Protein AF-D4NT32-F1 (afdb_monomer_lite)

Structure (mmCIF, N/CA/C/O backbone):
data_AF-D4NT32-F1
#
_entry.id   AF-D4NT32-F1
#
loop_
_atom_site.group_PDB
_atom_site.id
_atom_site.type_symbol
_atom_site.label_atom_id
_atom_site.label_alt_id
_atom_site.label_comp_id
_atom_site.label_asym_id
_atom_site.label_entity_id
_atom_site.label_seq_id
_atom_site.pdbx_PDB_ins_code
_atom_site.Cartn_x
_atom_site.Cartn_y
_atom_site.Cartn_z
_atom_site.occupancy
_atom_site.B_iso_or_equiv
_atom_site.auth_seq_id
_atom_site.auth_comp_id
_atom_site.auth_asym_id
_atom_site.auth_atom_id
_atom_site.pdbx_PDB_model_num
ATOM 1 N N . ASP A 1 1 ? -54.324 1.320 33.131 1.00 46.31 1 ASP A N 1
ATOM 2 C CA . ASP A 1 1 ? -53.554 1.988 32.070 1.00 46.31 1 ASP A CA 1
ATOM 3 C C . ASP A 1 1 ? -52.082 1.643 32.262 1.00 46.31 1 ASP A C 1
ATOM 5 O O . ASP A 1 1 ? -51.586 1.788 33.375 1.00 46.31 1 ASP A O 1
ATOM 9 N N . ALA A 1 2 ? -51.448 1.004 31.279 1.00 47.81 2 ALA A N 1
ATOM 10 C CA . ALA A 1 2 ? -50.178 0.292 31.449 1.00 47.81 2 ALA A CA 1
ATOM 11 C C . ALA A 1 2 ? -48.988 1.178 31.053 1.00 47.81 2 ALA A C 1
ATOM 13 O O . ALA A 1 2 ? -48.860 1.580 29.899 1.00 47.81 2 ALA A O 1
ATOM 14 N N . ALA A 1 3 ? -48.094 1.463 32.005 1.00 62.66 3 ALA A N 1
ATOM 15 C CA . ALA A 1 3 ? -46.869 2.211 31.742 1.00 62.66 3 ALA A CA 1
ATOM 16 C C . ALA A 1 3 ? -45.963 1.447 30.750 1.00 62.66 3 ALA A C 1
ATOM 18 O O . ALA A 1 3 ? -45.768 0.237 30.910 1.00 62.66 3 ALA A O 1
ATOM 19 N N . PRO A 1 4 ? -45.371 2.114 29.741 1.00 58.06 4 PRO A N 1
ATOM 20 C CA . PRO A 1 4 ? -44.555 1.435 28.748 1.00 58.06 4 PRO A CA 1
ATOM 21 C C . PRO A 1 4 ? -43.258 0.929 29.385 1.00 58.06 4 PRO A C 1
ATOM 23 O O . PRO A 1 4 ? -42.418 1.702 29.850 1.00 58.06 4 PRO A O 1
ATOM 26 N N . HIS A 1 5 ? -43.083 -0.391 29.380 1.00 62.84 5 HIS A N 1
ATOM 27 C CA . HIS A 1 5 ? -41.872 -1.061 29.837 1.00 62.84 5 HIS A CA 1
ATOM 28 C C . HIS A 1 5 ? -40.736 -0.774 28.839 1.00 62.84 5 HIS A C 1
ATOM 30 O O . HIS A 1 5 ? -40.639 -1.393 27.777 1.00 62.84 5 HIS A O 1
ATOM 36 N N . ARG A 1 6 ? -39.883 0.215 29.137 1.00 64.06 6 ARG A N 1
ATOM 37 C CA . ARG A 1 6 ? -38.687 0.498 28.331 1.00 64.06 6 ARG A CA 1
ATOM 38 C C . ARG A 1 6 ? -37.651 -0.588 28.591 1.00 64.06 6 ARG A C 1
ATOM 40 O O . ARG A 1 6 ? -36.901 -0.524 29.559 1.00 64.06 6 ARG A O 1
ATOM 47 N N . VAL A 1 7 ? -37.612 -1.583 27.709 1.00 65.38 7 VAL A N 1
ATOM 48 C CA . VAL A 1 7 ? -36.538 -2.580 27.666 1.00 65.38 7 VAL A CA 1
ATOM 49 C C . VAL A 1 7 ? -35.204 -1.827 27.553 1.00 65.38 7 VAL A C 1
ATOM 51 O O . VAL A 1 7 ? -35.059 -1.027 26.620 1.00 65.38 7 VAL A O 1
ATOM 54 N N . PRO A 1 8 ? -34.230 -2.028 28.462 1.00 63.28 8 PRO A N 1
ATOM 55 C CA . PRO A 1 8 ? -32.917 -1.422 28.317 1.00 63.28 8 PRO A CA 1
ATOM 56 C C . PRO A 1 8 ? -32.356 -1.881 26.977 1.00 63.28 8 PRO A C 1
ATOM 58 O O . PRO A 1 8 ? -32.200 -3.084 26.743 1.00 63.28 8 PRO A O 1
ATOM 61 N N . ARG A 1 9 ? -32.088 -0.940 26.066 1.00 63.59 9 ARG A N 1
ATOM 62 C CA . ARG A 1 9 ? -31.374 -1.259 24.833 1.00 63.59 9 ARG A CA 1
ATOM 63 C C . ARG A 1 9 ? -29.978 -1.682 25.271 1.00 63.59 9 ARG A C 1
ATOM 65 O O . ARG A 1 9 ? -29.128 -0.836 25.512 1.00 63.59 9 ARG A O 1
ATOM 72 N N . ARG A 1 10 ? -29.761 -2.988 25.462 1.00 61.44 10 ARG A N 1
ATOM 73 C CA . ARG A 1 10 ? -28.416 -3.560 25.556 1.00 61.44 10 ARG A CA 1
ATOM 74 C C . ARG A 1 10 ? -27.685 -3.020 24.339 1.00 61.44 10 ARG A C 1
ATOM 76 O O . ARG A 1 10 ? -28.085 -3.350 23.222 1.00 61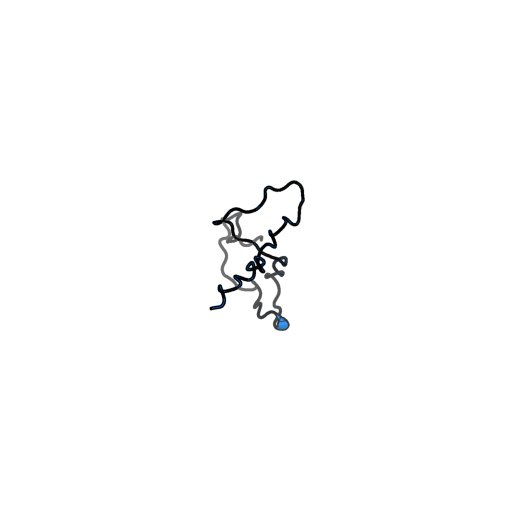.44 10 ARG A O 1
ATOM 83 N N . ASP A 1 11 ? -26.709 -2.145 24.573 1.00 63.25 11 ASP A N 1
ATOM 84 C CA . ASP A 1 11 ? -25.820 -1.604 23.552 1.00 63.25 11 ASP A CA 1
ATOM 85 C C . ASP A 1 11 ? -25.189 -2.789 22.828 1.00 63.25 11 ASP A C 1
ATOM 87 O O . ASP A 1 11 ? -24.174 -3.344 23.246 1.00 63.25 11 ASP A O 1
ATOM 91 N N . ARG A 1 12 ? -25.837 -3.224 21.748 1.00 58.66 12 ARG A N 1
ATOM 92 C CA . ARG A 1 12 ? -25.464 -4.418 20.987 1.00 58.66 12 ARG A CA 1
ATOM 93 C C . ARG A 1 12 ? -24.106 -4.229 20.287 1.00 58.66 12 ARG A C 1
ATOM 95 O O . ARG A 1 12 ? -23.558 -5.182 19.754 1.00 58.66 12 ARG A O 1
ATOM 102 N N . TYR A 1 13 ? -23.562 -3.011 20.357 1.00 59.81 13 TYR A N 1
ATOM 103 C CA . TYR A 1 13 ? -22.310 -2.548 19.767 1.00 59.81 13 TYR A CA 1
ATOM 104 C C . TYR A 1 13 ? -21.261 -2.134 20.812 1.00 59.81 13 TYR A C 1
ATOM 106 O O . TYR A 1 13 ? -20.326 -1.411 20.492 1.00 59.81 13 TYR A O 1
ATOM 114 N N . ARG A 1 14 ? -21.370 -2.589 22.069 1.00 61.88 14 ARG A N 1
ATOM 115 C CA . ARG A 1 14 ? -20.333 -2.363 23.101 1.00 61.88 14 ARG A CA 1
ATOM 116 C C . ARG A 1 14 ? -19.075 -3.228 22.935 1.00 61.88 14 ARG A C 1
ATOM 118 O O . ARG A 1 14 ? -18.351 -3.436 23.906 1.00 61.88 14 ARG A O 1
ATOM 125 N N . PHE A 1 15 ? -18.784 -3.735 21.737 1.00 69.19 15 PHE A N 1
ATOM 126 C CA . PHE A 1 15 ? -17.477 -4.333 21.494 1.00 69.19 15 PHE A CA 1
ATOM 127 C C . PHE A 1 15 ? -16.488 -3.204 21.189 1.00 69.19 15 PHE A C 1
ATOM 129 O O . PHE A 1 15 ? -16.593 -2.504 20.188 1.00 69.19 15 PHE A O 1
ATOM 136 N N . GLN A 1 16 ? -15.551 -2.982 22.106 1.00 74.06 16 GLN A N 1
ATOM 137 C CA . GLN A 1 16 ? -14.399 -2.133 21.833 1.00 74.06 16 GLN A CA 1
ATOM 138 C C . GLN A 1 16 ? -13.378 -2.968 21.071 1.00 74.06 16 GLN A C 1
ATOM 140 O O . GLN A 1 16 ? -12.973 -4.031 21.549 1.00 74.06 16 GLN A O 1
ATOM 145 N N . LEU A 1 17 ? -12.972 -2.494 19.894 1.00 79.88 17 LEU A N 1
ATOM 146 C CA . LEU A 1 17 ? -11.870 -3.097 19.157 1.00 79.88 17 LEU A CA 1
ATOM 147 C C . LEU A 1 17 ? -10.607 -3.035 20.021 1.00 79.88 17 LEU A C 1
ATOM 149 O O . LEU A 1 17 ? -10.265 -1.985 20.570 1.00 79.88 17 LEU A O 1
ATOM 153 N N . ARG A 1 18 ? -9.947 -4.182 20.178 1.00 85.31 18 ARG A N 1
ATOM 154 C CA . ARG A 1 18 ? -8.684 -4.294 20.905 1.00 85.31 18 ARG A CA 1
ATOM 155 C C . ARG A 1 18 ? -7.538 -4.256 19.896 1.00 85.31 18 ARG A C 1
ATOM 157 O O . ARG A 1 18 ? -7.634 -4.943 18.878 1.00 85.31 18 ARG A O 1
ATOM 164 N N . PRO A 1 19 ? -6.473 -3.485 20.158 1.00 90.44 19 PRO A N 1
ATOM 165 C CA . PRO A 1 19 ? -5.261 -3.563 19.358 1.00 90.44 19 PRO A CA 1
ATOM 166 C C . PRO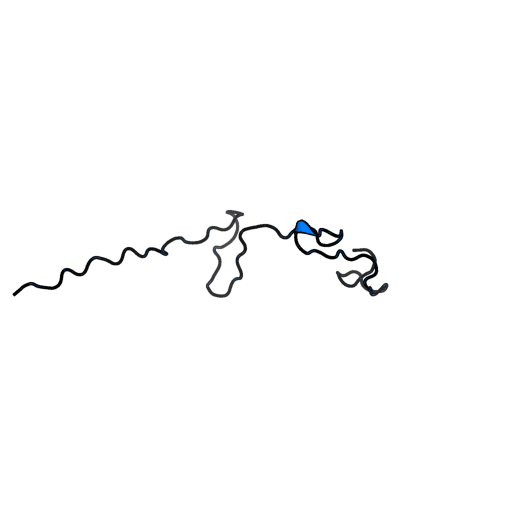 A 1 19 ? -4.723 -4.997 19.316 1.00 90.44 19 PRO A C 1
ATOM 168 O O . PRO A 1 19 ? -4.770 -5.706 20.321 1.00 90.44 19 PRO A O 1
ATOM 171 N N . HIS A 1 20 ? -4.201 -5.415 18.161 1.00 90.69 20 HIS A N 1
ATOM 172 C CA . HIS A 1 20 ? -3.555 -6.723 18.022 1.00 90.69 20 HIS A CA 1
ATOM 173 C C . HIS A 1 20 ? -2.311 -6.840 18.922 1.00 90.69 20 HIS A C 1
ATOM 175 O O . HIS A 1 20 ? -2.079 -7.882 19.526 1.00 90.69 20 HIS A O 1
ATOM 181 N N . ASN A 1 21 ? -1.548 -5.748 19.054 1.00 91.19 21 ASN A N 1
ATOM 182 C CA . ASN A 1 21 ? -0.456 -5.631 20.015 1.00 91.19 21 ASN A CA 1
ATOM 183 C C . ASN A 1 21 ? -0.962 -4.953 21.308 1.00 91.19 21 ASN A C 1
ATOM 185 O O . ASN A 1 21 ? -1.391 -3.798 21.233 1.00 91.19 21 ASN A O 1
ATOM 189 N N . PRO A 1 22 ? -0.897 -5.615 22.480 1.00 90.06 22 PRO A N 1
ATOM 190 C CA . PRO A 1 22 ? -1.394 -5.064 23.742 1.00 90.06 22 PRO A CA 1
ATOM 191 C C . PRO A 1 22 ? -0.631 -3.827 24.242 1.00 90.06 22 PRO A C 1
ATOM 193 O O . PRO A 1 22 ? -1.190 -3.071 25.034 1.00 90.06 22 PRO A O 1
ATOM 196 N N . ASP A 1 23 ? 0.595 -3.587 23.768 1.00 93.94 23 ASP A N 1
ATOM 197 C CA . ASP A 1 23 ? 1.397 -2.418 24.158 1.00 93.94 23 ASP A CA 1
ATOM 198 C C . ASP A 1 23 ? 0.959 -1.130 23.437 1.00 93.94 23 ASP A C 1
ATOM 200 O O . ASP A 1 23 ? 1.423 -0.030 23.751 1.00 93.94 23 ASP A O 1
ATOM 204 N N . TYR A 1 24 ? 0.063 -1.237 22.450 1.00 91.31 24 TYR A N 1
ATOM 205 C CA . TYR A 1 24 ? -0.452 -0.091 21.707 1.00 91.31 24 TYR A CA 1
ATOM 206 C C . TYR A 1 24 ? -1.674 0.534 22.379 1.00 91.31 24 TYR A C 1
ATOM 208 O O . TYR A 1 24 ? -2.499 -0.123 23.012 1.00 91.31 24 TYR A O 1
ATOM 216 N N . LYS A 1 25 ? -1.813 1.851 22.198 1.00 91.19 25 LYS A N 1
ATOM 217 C CA . LYS A 1 25 ? -2.987 2.598 22.658 1.00 91.19 25 LYS A CA 1
ATOM 218 C C . LYS A 1 25 ? -4.238 2.137 21.904 1.00 91.19 25 LYS A C 1
ATOM 220 O O . LYS A 1 25 ? -4.172 1.810 20.721 1.00 91.19 25 LYS A O 1
ATOM 225 N N . SER A 1 26 ? -5.386 2.163 22.580 1.00 90.31 26 SER A N 1
ATOM 226 C CA . SER A 1 26 ? -6.681 1.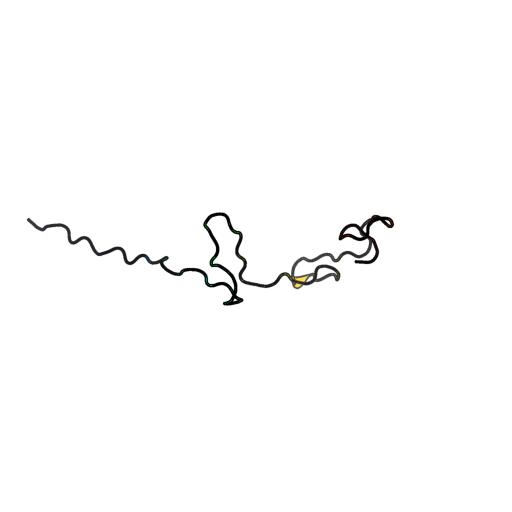940 21.931 1.00 90.31 26 SER A CA 1
ATOM 227 C C . SER A 1 26 ? -6.932 2.990 20.839 1.00 90.31 26 SER A C 1
ATOM 229 O O . SER A 1 26 ? -6.626 4.164 21.068 1.00 90.31 26 SER A O 1
ATOM 231 N N . PRO A 1 27 ? -7.521 2.604 19.694 1.00 91.06 27 PRO A N 1
ATOM 232 C CA . PRO A 1 27 ? -7.814 3.535 18.611 1.00 91.06 27 PRO A CA 1
ATOM 233 C C . PRO A 1 27 ? -8.889 4.554 19.017 1.00 91.06 27 PRO A C 1
ATOM 235 O O . PRO A 1 27 ? -9.854 4.230 19.716 1.00 91.06 27 PRO A O 1
ATOM 238 N N . GLY A 1 28 ? -8.720 5.793 18.567 1.00 88.69 28 GLY A N 1
ATOM 239 C CA . GLY A 1 28 ? -9.689 6.876 18.673 1.00 88.69 28 GLY A CA 1
ATOM 240 C C . GLY A 1 28 ? -10.697 6.898 17.521 1.00 88.69 28 GLY A C 1
ATOM 241 O O . GLY A 1 28 ? -10.644 6.110 16.583 1.00 88.69 28 GLY A O 1
ATOM 242 N N . VAL A 1 29 ? -11.625 7.858 17.566 1.00 89.38 29 VAL A N 1
ATOM 243 C CA . VAL A 1 29 ? -12.740 7.973 16.597 1.00 89.38 29 VAL A CA 1
ATOM 244 C C . VAL A 1 29 ? -12.269 8.271 15.165 1.00 89.38 29 VAL A C 1
ATOM 246 O O . VAL A 1 29 ? -12.988 7.992 14.211 1.00 89.38 29 VAL A O 1
ATOM 249 N N . LYS A 1 30 ? -11.078 8.859 15.008 1.00 93.38 30 LYS A N 1
ATOM 250 C CA . LYS A 1 30 ? -10.509 9.236 13.705 1.00 93.38 30 LYS A CA 1
ATOM 251 C C . LYS A 1 30 ? -9.470 8.241 13.184 1.00 93.38 30 LYS A C 1
ATOM 253 O O . LYS A 1 30 ? -8.929 8.465 12.105 1.00 93.38 30 LYS A O 1
ATOM 258 N N . ASP A 1 31 ? -9.188 7.181 13.933 1.00 91.69 31 ASP A N 1
ATOM 259 C CA . ASP A 1 31 ? -8.151 6.226 13.564 1.00 91.69 31 ASP A CA 1
ATOM 260 C C . ASP A 1 31 ? -8.720 5.168 12.614 1.00 91.69 31 ASP A C 1
ATOM 262 O O . ASP A 1 31 ? -9.834 4.672 12.800 1.00 91.69 31 ASP A O 1
ATOM 266 N N . LEU A 1 32 ? -7.941 4.806 11.592 1.00 93.38 32 LEU A N 1
ATOM 267 C CA . LEU A 1 32 ? -8.277 3.698 10.704 1.00 93.38 32 LEU A CA 1
ATOM 268 C C . LEU A 1 32 ? -7.830 2.384 11.343 1.00 93.38 32 LEU A C 1
ATOM 270 O O . LEU A 1 32 ? -6.681 2.236 11.757 1.00 93.38 32 LEU A O 1
ATOM 274 N N . VAL A 1 33 ? -8.744 1.421 11.396 1.00 92.31 33 VAL A N 1
ATOM 275 C CA . VAL A 1 33 ? -8.505 0.083 11.942 1.00 92.31 33 VAL A CA 1
ATOM 276 C C . VAL A 1 33 ? -8.698 -0.959 10.848 1.00 92.31 33 VAL A C 1
ATOM 278 O O . VAL A 1 33 ? -9.614 -0.854 10.033 1.00 92.31 33 VAL A O 1
ATOM 281 N N . TYR A 1 34 ? -7.840 -1.973 10.843 1.00 92.81 34 TYR A N 1
ATOM 282 C CA . TYR A 1 34 ? -7.930 -3.128 9.958 1.00 92.81 34 TYR A CA 1
ATOM 283 C C . TYR A 1 34 ? -7.863 -4.410 10.789 1.00 92.81 34 TYR A C 1
ATOM 285 O O . TYR A 1 34 ? -7.337 -4.411 11.902 1.00 92.81 34 TYR A O 1
ATOM 293 N N . LEU A 1 35 ? -8.438 -5.489 10.262 1.00 91.12 35 LEU A N 1
ATOM 294 C CA . LEU A 1 35 ? -8.489 -6.783 10.949 1.00 91.12 35 LEU A CA 1
ATOM 295 C C . LEU A 1 35 ? -7.467 -7.777 10.392 1.00 91.12 35 LEU A C 1
ATOM 297 O O . LEU A 1 35 ? -6.964 -8.615 11.132 1.00 91.12 35 LEU A O 1
ATOM 301 N N . GLU A 1 36 ? -7.151 -7.668 9.104 1.00 93.44 36 GLU A N 1
ATOM 302 C CA . GLU A 1 36 ? -6.299 -8.606 8.380 1.00 93.44 36 GLU A CA 1
ATOM 303 C C . GLU A 1 36 ? -5.112 -7.874 7.758 1.00 93.44 36 GLU A C 1
ATOM 305 O O . GLU A 1 36 ? -5.249 -6.754 7.262 1.00 93.44 36 GLU A O 1
ATOM 310 N N . SER A 1 37 ? -3.939 -8.503 7.790 1.00 95.56 37 SER A N 1
ATOM 311 C CA . SER A 1 37 ? -2.737 -7.960 7.162 1.00 95.56 37 SER A CA 1
ATOM 312 C C . SER A 1 37 ? -2.901 -7.849 5.646 1.00 95.56 37 SER A C 1
ATOM 314 O O . SER A 1 37 ? -3.492 -8.720 5.007 1.00 95.56 37 SER A O 1
ATOM 316 N N . SER A 1 38 ? -2.324 -6.800 5.060 1.00 96.44 38 SER A N 1
ATOM 317 C CA . SER A 1 38 ? -2.304 -6.626 3.609 1.00 96.44 38 SER A CA 1
ATOM 318 C C . SER A 1 38 ? -1.587 -7.793 2.913 1.00 96.44 38 SER A C 1
ATOM 320 O O . SER A 1 38 ? -0.549 -8.247 3.403 1.00 96.44 38 SER A O 1
ATOM 322 N N . PRO A 1 39 ? -2.089 -8.266 1.760 1.00 97.44 39 PRO A N 1
ATOM 323 C CA . PRO A 1 39 ? -1.386 -9.260 0.960 1.00 97.44 39 PRO A CA 1
ATOM 324 C C . PRO A 1 39 ? -0.130 -8.660 0.307 1.00 97.44 39 PRO A C 1
ATOM 326 O O . PRO A 1 39 ? 0.048 -7.444 0.256 1.00 97.44 39 PRO A O 1
ATOM 329 N N . GLY A 1 40 ? 0.732 -9.519 -0.242 1.00 96.12 40 GLY A N 1
ATOM 330 C CA . GLY A 1 40 ? 1.829 -9.076 -1.104 1.00 96.12 40 GLY A CA 1
ATOM 331 C C . GLY A 1 40 ? 1.311 -8.585 -2.459 1.00 96.12 40 GLY A C 1
ATOM 332 O O . GLY A 1 40 ? 0.495 -9.264 -3.083 1.00 96.12 40 GLY A O 1
ATOM 333 N N . PHE A 1 41 ? 1.798 -7.428 -2.918 1.00 96.75 41 PHE A N 1
ATOM 334 C CA . PHE A 1 41 ? 1.375 -6.804 -4.182 1.00 96.75 41 PHE A CA 1
ATOM 335 C C . PHE A 1 41 ? 2.400 -6.913 -5.319 1.00 96.75 41 PHE A C 1
ATOM 337 O O . PHE A 1 41 ? 2.077 -6.543 -6.447 1.00 96.75 41 PHE A O 1
ATOM 344 N N . CYS A 1 42 ? 3.612 -7.406 -5.041 1.00 95.62 42 CYS A N 1
ATOM 345 C CA . CYS A 1 42 ? 4.694 -7.479 -6.027 1.00 95.62 42 CYS A CA 1
ATOM 346 C C . CYS A 1 42 ? 4.382 -8.492 -7.135 1.00 95.62 42 CYS A C 1
ATOM 348 O O . CYS A 1 42 ? 4.455 -8.184 -8.324 1.00 95.62 42 CYS A O 1
ATOM 350 N N . GLU A 1 43 ? 3.952 -9.689 -6.739 1.00 97.62 43 GLU A N 1
ATOM 351 C CA . GLU A 1 43 ? 3.624 -10.767 -7.665 1.00 97.62 43 GLU A CA 1
ATOM 352 C C . GLU A 1 43 ? 2.147 -10.767 -8.052 1.00 97.62 43 GLU A C 1
ATOM 354 O O . GLU A 1 43 ? 1.257 -10.448 -7.258 1.00 97.62 43 GLU A O 1
ATOM 359 N N . LYS A 1 44 ? 1.872 -11.175 -9.293 1.00 97.75 44 LYS A N 1
ATOM 360 C CA . LYS A 1 44 ? 0.504 -11.291 -9.798 1.00 97.75 44 LYS A CA 1
ATOM 361 C C . LYS A 1 44 ? -0.250 -12.382 -9.038 1.00 97.75 44 LYS A C 1
ATOM 363 O O . LYS A 1 44 ? 0.126 -13.552 -9.071 1.00 97.75 44 LYS A O 1
ATOM 368 N N . ASN A 1 45 ? -1.386 -12.026 -8.445 1.00 97.88 45 ASN A N 1
ATOM 369 C CA . ASN A 1 45 ? -2.295 -12.967 -7.797 1.00 97.88 45 ASN A CA 1
ATOM 370 C C . ASN A 1 45 ? -3.744 -12.752 -8.276 1.00 97.88 45 ASN A C 1
ATOM 372 O O . ASN A 1 45 ? -4.483 -11.951 -7.695 1.00 97.88 45 ASN A O 1
ATOM 376 N N . PRO A 1 46 ? -4.198 -13.506 -9.298 1.00 97.25 46 PRO A N 1
ATOM 377 C CA . PRO A 1 46 ? -5.549 -13.375 -9.846 1.00 97.25 46 PRO A CA 1
ATOM 378 C C . PRO A 1 46 ? -6.663 -13.698 -8.846 1.00 97.25 46 PRO A C 1
ATOM 380 O O . PRO A 1 46 ? -7.762 -13.170 -8.982 1.00 97.25 46 PRO A O 1
ATOM 383 N N . ARG A 1 47 ? -6.399 -14.537 -7.833 1.00 97.81 47 ARG A N 1
ATOM 384 C CA . ARG A 1 47 ? -7.410 -14.921 -6.831 1.00 97.81 47 ARG A CA 1
ATOM 385 C C . ARG A 1 47 ? -7.805 -13.750 -5.936 1.00 97.81 47 ARG A C 1
ATOM 387 O O . ARG A 1 47 ? -8.937 -13.699 -5.477 1.00 97.81 47 ARG A O 1
ATOM 394 N N . LEU A 1 48 ? -6.869 -12.831 -5.704 1.00 96.69 48 LEU A N 1
ATOM 395 C CA . LEU A 1 48 ? -7.068 -11.621 -4.905 1.00 96.69 48 LEU A CA 1
ATOM 396 C C . LEU A 1 48 ? -7.219 -10.359 -5.772 1.00 96.69 48 LEU A C 1
ATOM 398 O O . LEU A 1 48 ? -7.286 -9.259 -5.235 1.00 96.69 48 LEU A O 1
ATOM 402 N N . GLY A 1 49 ? -7.247 -10.493 -7.104 1.00 96.94 49 GLY A N 1
ATOM 403 C CA . GLY A 1 49 ? -7.320 -9.352 -8.025 1.00 96.94 49 GLY A CA 1
ATOM 404 C C . GLY A 1 49 ? -6.049 -8.495 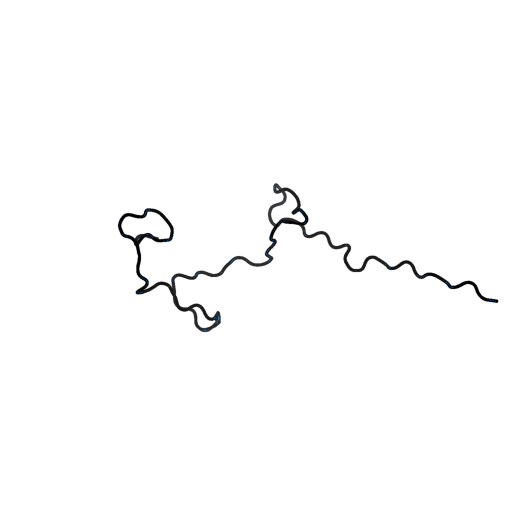-8.079 1.00 96.94 49 GLY A C 1
ATOM 405 O O . GLY A 1 49 ? -6.109 -7.337 -8.480 1.00 96.94 49 GLY A O 1
ATOM 406 N N . ILE A 1 50 ? -4.900 -9.043 -7.682 1.00 98.31 50 ILE A N 1
ATOM 407 C CA . ILE A 1 50 ? -3.627 -8.318 -7.619 1.00 98.31 50 ILE A CA 1
ATOM 408 C C . ILE A 1 50 ? -2.887 -8.479 -8.957 1.00 98.31 50 ILE A C 1
ATOM 410 O O . ILE A 1 50 ? -2.566 -9.611 -9.336 1.00 98.31 50 ILE A O 1
ATOM 414 N N . PRO A 1 51 ? -2.593 -7.387 -9.686 1.00 97.56 51 PRO A N 1
ATOM 415 C CA . PRO A 1 51 ? -1.936 -7.466 -10.990 1.00 97.56 51 PRO A CA 1
ATOM 416 C C . PRO A 1 51 ? -0.423 -7.734 -10.919 1.00 97.56 51 PRO A C 1
ATOM 418 O O . PRO A 1 51 ? 0.123 -8.262 -11.886 1.00 97.56 51 PRO A O 1
ATOM 421 N N . GLY A 1 52 ? 0.230 -7.422 -9.795 1.00 96.88 52 GLY A N 1
ATOM 422 C CA . GLY A 1 52 ? 1.690 -7.403 -9.661 1.00 96.88 52 GLY A CA 1
ATOM 423 C C . GLY A 1 52 ? 2.300 -6.036 -10.004 1.00 96.88 52 GLY A C 1
ATOM 424 O O . GLY A 1 52 ? 1.605 -5.140 -10.493 1.00 96.88 52 GLY A O 1
ATOM 425 N N . THR A 1 53 ? 3.599 -5.864 -9.750 1.00 96.44 53 THR A N 1
ATOM 426 C CA . THR A 1 53 ? 4.344 -4.616 -10.012 1.00 96.44 53 THR A CA 1
ATOM 427 C C . THR A 1 53 ? 5.290 -4.685 -11.210 1.00 96.44 53 THR A C 1
ATOM 429 O O . THR A 1 53 ? 5.832 -3.656 -11.612 1.00 96.44 53 THR A O 1
ATOM 432 N N . HIS A 1 54 ? 5.449 -5.861 -11.820 1.00 95.94 54 HIS A N 1
ATOM 433 C CA . HIS A 1 54 ? 6.292 -6.072 -12.998 1.00 95.94 54 HIS A CA 1
ATOM 434 C C . HIS A 1 54 ? 5.912 -5.126 -14.148 1.00 95.94 54 HIS A C 1
ATOM 436 O O . HIS A 1 54 ? 4.747 -5.039 -14.538 1.00 95.94 54 HIS A O 1
ATOM 442 N N . GLY A 1 55 ? 6.903 -4.419 -14.698 1.00 94.31 55 GLY A N 1
ATOM 443 C CA . GLY A 1 55 ? 6.716 -3.485 -15.816 1.00 94.31 55 GLY A CA 1
ATOM 444 C C . GLY A 1 55 ? 6.109 -2.128 -15.443 1.00 94.31 55 GLY A C 1
ATOM 445 O O . GLY A 1 55 ? 5.811 -1.337 -16.339 1.00 94.31 55 GLY A O 1
ATOM 446 N N . ARG A 1 56 ? 5.920 -1.827 -14.150 1.00 95.44 56 ARG A N 1
ATOM 447 C CA . ARG A 1 56 ? 5.569 -0.471 -13.705 1.00 95.44 56 ARG A CA 1
ATOM 448 C C . ARG A 1 56 ? 6.766 0.462 -13.874 1.00 95.44 56 ARG A C 1
ATOM 450 O O . ARG A 1 56 ? 7.903 0.077 -13.629 1.00 95.44 56 ARG A O 1
ATOM 457 N N . THR A 1 57 ? 6.496 1.705 -14.259 1.00 96.44 57 THR A N 1
ATOM 458 C CA . THR A 1 57 ? 7.511 2.761 -14.238 1.00 96.44 57 THR A CA 1
ATOM 459 C C . THR A 1 57 ? 7.911 3.061 -12.796 1.00 96.44 57 THR A C 1
ATOM 461 O O . THR A 1 57 ? 7.045 3.213 -11.933 1.00 96.44 57 THR A O 1
ATOM 464 N N . CYS A 1 58 ? 9.214 3.173 -12.571 1.00 96.62 58 CYS A N 1
ATOM 465 C CA . CYS A 1 58 ? 9.833 3.559 -11.309 1.00 96.62 58 CYS A CA 1
ATOM 466 C C . CYS A 1 58 ? 10.805 4.729 -11.540 1.00 96.62 58 CYS A C 1
ATOM 468 O O . CYS A 1 58 ? 11.166 5.037 -12.680 1.00 96.62 58 CYS A O 1
ATOM 470 N N . ASN A 1 59 ? 11.194 5.403 -10.461 1.00 96.94 59 ASN A N 1
ATOM 471 C CA . ASN A 1 59 ? 12.175 6.477 -10.437 1.00 96.94 59 ASN A CA 1
ATOM 472 C C . ASN A 1 59 ? 13.505 5.955 -9.878 1.00 96.94 59 ASN A C 1
ATOM 474 O O . ASN A 1 59 ? 13.646 5.799 -8.671 1.00 96.94 59 ASN A O 1
ATOM 478 N N . ASP A 1 60 ? 14.496 5.766 -10.745 1.00 95.69 60 ASP A N 1
ATOM 479 C CA . ASP A 1 60 ? 15.811 5.196 -10.400 1.00 95.69 60 ASP A CA 1
ATOM 480 C C . ASP A 1 60 ? 16.639 6.059 -9.423 1.00 95.69 60 ASP A C 1
ATOM 482 O O . ASP A 1 60 ? 17.610 5.610 -8.827 1.00 95.69 60 ASP A O 1
ATOM 486 N N . THR A 1 61 ? 16.251 7.324 -9.221 1.00 95.88 61 THR A N 1
ATOM 487 C CA . THR A 1 61 ? 16.883 8.197 -8.215 1.00 95.88 61 THR A CA 1
ATOM 488 C C . THR A 1 61 ? 16.209 8.132 -6.844 1.00 95.88 61 THR A C 1
ATOM 490 O O . THR A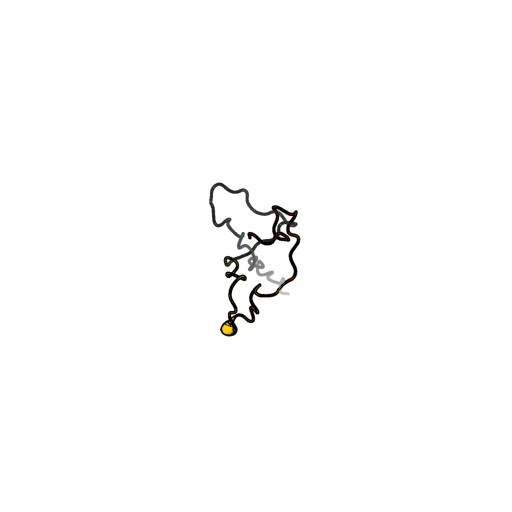 1 61 ? 16.737 8.683 -5.875 1.00 95.88 61 THR A O 1
ATOM 493 N N . SER A 1 62 ? 15.036 7.499 -6.750 1.00 95.44 62 SER A N 1
ATOM 494 C CA . SER A 1 62 ? 14.292 7.384 -5.500 1.00 95.44 62 SER A CA 1
ATOM 495 C C . SER A 1 62 ? 14.711 6.148 -4.718 1.00 95.44 62 SER A C 1
ATOM 497 O O . SER A 1 62 ? 14.797 5.046 -5.248 1.00 95.44 62 SER A O 1
ATOM 499 N N . ILE A 1 63 ? 14.882 6.341 -3.414 1.00 93.25 63 ILE A N 1
ATOM 500 C CA . ILE A 1 63 ? 15.093 5.274 -2.429 1.00 93.25 63 ILE A CA 1
ATOM 501 C C . ILE A 1 63 ? 13.772 4.760 -1.825 1.00 93.25 63 ILE A C 1
ATOM 503 O O . ILE A 1 63 ? 13.783 3.896 -0.951 1.00 93.25 63 ILE A O 1
ATOM 507 N N . GLY A 1 64 ? 12.642 5.371 -2.199 1.00 93.31 64 GLY A N 1
ATOM 508 C CA . GLY A 1 64 ? 11.312 5.084 -1.665 1.00 93.31 64 GLY A CA 1
ATOM 509 C C . GLY A 1 64 ? 10.518 4.099 -2.522 1.00 93.31 64 GLY A C 1
ATOM 510 O O . GLY A 1 64 ? 11.042 3.488 -3.442 1.00 93.31 64 GLY A O 1
ATOM 511 N N . VAL A 1 65 ? 9.222 3.957 -2.227 1.00 93.38 65 VAL A N 1
ATOM 512 C CA . VAL A 1 65 ? 8.289 3.010 -2.890 1.00 93.38 65 VAL A CA 1
ATOM 513 C C . VAL A 1 65 ? 8.030 3.289 -4.374 1.00 93.38 65 VAL A C 1
ATOM 515 O O . VAL A 1 65 ? 7.396 2.488 -5.058 1.00 93.38 65 VAL A O 1
ATOM 518 N N . ASP A 1 66 ? 8.455 4.449 -4.860 1.00 92.62 66 ASP A N 1
ATOM 519 C CA . ASP A 1 66 ? 8.490 4.808 -6.274 1.00 92.62 66 ASP A CA 1
ATOM 520 C C . ASP A 1 66 ? 9.822 4.436 -6.947 1.00 92.62 66 ASP A C 1
ATOM 522 O O . ASP A 1 66 ? 9.921 4.550 -8.166 1.00 92.62 66 ASP A O 1
ATOM 526 N N . GLY A 1 67 ? 10.819 3.998 -6.176 1.00 94.81 67 GLY A N 1
ATOM 527 C CA . GLY A 1 67 ? 12.119 3.516 -6.633 1.00 94.81 67 GLY A CA 1
ATOM 528 C C . GLY A 1 67 ? 12.059 2.154 -7.319 1.00 94.81 67 GLY A C 1
ATOM 529 O O . GLY A 1 67 ? 11.053 1.448 -7.259 1.00 94.81 67 GLY A O 1
ATOM 530 N N . CYS A 1 68 ? 13.140 1.801 -8.013 1.00 94.25 68 CYS A N 1
ATOM 531 C CA . CYS A 1 68 ? 13.223 0.564 -8.797 1.00 94.25 68 CYS A CA 1
ATOM 532 C C . CYS A 1 68 ? 13.718 -0.650 -7.990 1.00 94.25 68 CYS A C 1
ATOM 534 O O . CYS A 1 68 ? 13.542 -1.782 -8.435 1.00 94.25 68 CYS A O 1
ATOM 536 N N . ASP A 1 69 ? 14.309 -0.412 -6.815 1.00 89.62 69 ASP A N 1
ATOM 537 C CA . ASP A 1 69 ? 14.931 -1.443 -5.972 1.00 89.62 69 ASP A CA 1
ATOM 538 C C . ASP A 1 69 ? 13.973 -2.086 -4.949 1.00 89.62 69 ASP A C 1
ATOM 540 O O . ASP A 1 69 ? 14.365 -3.028 -4.254 1.00 89.62 69 ASP A O 1
ATOM 544 N N . LEU A 1 70 ? 12.744 -1.566 -4.817 1.00 85.00 70 LEU A N 1
ATOM 545 C CA . LEU A 1 70 ? 11.749 -1.998 -3.821 1.00 85.00 70 LEU A CA 1
ATOM 546 C C . LEU A 1 70 ? 10.659 -2.920 -4.382 1.00 85.00 70 LEU A C 1
ATOM 548 O O . LEU A 1 70 ? 10.216 -2.728 -5.536 1.00 85.00 70 LEU A O 1
#

pLDDT: mean 86.31, std 14.29, range [46.31, 98.31]

Sequence (70 aa):
DAAPHRVPRRDRYRFQLRPHNPDYKSPGVKDLVYLESSPGFCEKNPRLGIPGTHGRTCNDTSIGVDGCDL

InterPro domains:
  IPR005817 Wnt [PF00110] (6-70)
  IPR005817 Wnt [PTHR12027] (18-70)

Secondary structure (DSSP, 8-state):
-PPP-------TT--PPPPSSTTSPPP-TT----SSPPPP-SS-BGGGTB--STT----TT-SSTTSS--

Foldseek 3Di:
DDDDDPDPPPPPPPDQDADPDNVDDGDDPPDDDDDDDDDDQQDDDVVVPRHHCPPPQADCPDPDPSHPVD

Radius of gyration: 23.43 Å; chains: 1; bounding box: 70×24×48 Å

Organism: Pieris rapae (NCBI:txid64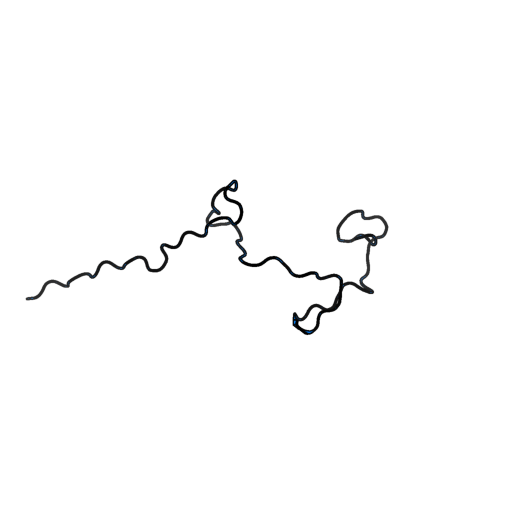459)